Protein AF-A0A849G0Q9-F1 (afdb_monomer)

Radius of gyration: 23.19 Å; Cα contacts (8 Å, |Δi|>4): 77; chains: 1; bounding box: 58×31×58 Å

Secondary structure (DSSP, 8-state):
----------HHHHHHHHHHHHHHHTTHHHHHH---HHHHHHHHHHHHHHHHHHHTSS-HHHHHHHHHHHIIIIIHHHHHHTT----SHHHHTTTS-HHHHHHHHHHHHHHHHHHTTHHHHHHHHHHHHH-S-HHHH-

pLDDT: mean 87.65, std 10.5, range [41.47, 96.94]

Foldseek 3Di:
DDPPVPAPPDVVLVVVLVVLVVCLVVVVVCVVPVDANLVSLVVSLVVNLVSCVVVVRDPNVVSLVVSLVCCVPPNQVSCVVVVHPDDNCVSCCVCVPPVNVVVVVVVVVVVVCVVVCVVVVVLVVVDVVQDDDPVRND

Structure (mmCIF, N/CA/C/O backbone):
data_AF-A0A849G0Q9-F1
#
_entry.id   AF-A0A849G0Q9-F1
#
loop_
_atom_site.group_PDB
_atom_site.id
_atom_site.type_symbol
_atom_site.label_atom_id
_atom_site.label_alt_id
_atom_site.label_comp_id
_atom_site.label_asym_id
_atom_site.label_entity_id
_atom_site.label_seq_id
_atom_site.pdbx_PDB_ins_code
_atom_site.Cartn_x
_atom_site.Cartn_y
_atom_site.Cartn_z
_atom_site.occupancy
_atom_site.B_iso_or_equiv
_atom_site.auth_seq_id
_atom_site.auth_comp_id
_atom_site.auth_asym_id
_atom_site.auth_atom_id
_atom_site.pdbx_PDB_model_num
ATOM 1 N N . MET A 1 1 ? -20.969 -13.980 9.096 1.00 41.47 1 MET A N 1
ATOM 2 C CA . MET A 1 1 ? -20.509 -12.890 8.209 1.00 41.47 1 MET A CA 1
ATOM 3 C C . MET A 1 1 ? -20.072 -13.533 6.900 1.00 41.47 1 MET A C 1
ATOM 5 O O . MET A 1 1 ? -19.171 -14.358 6.914 1.00 41.47 1 MET A O 1
ATOM 9 N N . SER A 1 2 ? -20.832 -13.321 5.825 1.00 42.97 2 SER A N 1
ATOM 10 C CA . SER A 1 2 ? -20.736 -14.085 4.573 1.00 42.97 2 SER A CA 1
ATOM 11 C C . SER A 1 2 ? -19.476 -13.708 3.780 1.00 42.97 2 SER A C 1
ATOM 13 O O . SER A 1 2 ? -19.459 -12.694 3.091 1.00 42.97 2 SER A O 1
ATOM 15 N N . ILE A 1 3 ? -18.423 -14.529 3.864 1.00 59.06 3 ILE A N 1
ATOM 16 C CA . ILE A 1 3 ? -17.197 -14.442 3.043 1.00 59.06 3 ILE A CA 1
ATOM 17 C C . ILE A 1 3 ? -17.483 -15.044 1.651 1.00 59.06 3 ILE A C 1
ATOM 19 O O . ILE A 1 3 ? -16.865 -16.016 1.231 1.00 59.06 3 ILE A O 1
ATOM 23 N N . ARG A 1 4 ? -18.509 -14.548 0.949 1.00 52.75 4 ARG A N 1
ATOM 24 C CA . ARG A 1 4 ? -18.928 -15.071 -0.369 1.00 52.75 4 ARG A CA 1
ATOM 25 C C . ARG A 1 4 ? -19.152 -13.975 -1.413 1.00 52.75 4 ARG A C 1
ATOM 27 O O . ARG A 1 4 ? -20.124 -13.993 -2.156 1.00 52.75 4 ARG A O 1
ATOM 34 N N . LYS A 1 5 ? -18.198 -13.056 -1.519 1.00 57.16 5 LYS A N 1
ATOM 35 C CA . LYS A 1 5 ? -17.816 -12.484 -2.820 1.00 57.16 5 LYS A CA 1
ATOM 36 C C . LYS A 1 5 ? -16.352 -12.831 -3.077 1.00 57.16 5 LYS A C 1
ATOM 38 O O . LYS A 1 5 ? -15.492 -11.973 -3.203 1.00 57.16 5 LYS A O 1
ATOM 43 N N . VAL A 1 6 ? -16.062 -14.129 -3.020 1.00 57.88 6 VAL A N 1
ATOM 44 C CA . VAL A 1 6 ? -14.750 -14.671 -3.361 1.00 57.88 6 VAL A CA 1
ATOM 45 C C . VAL A 1 6 ? -14.693 -14.698 -4.878 1.00 57.88 6 VAL A C 1
ATOM 47 O O . VAL A 1 6 ? -15.376 -15.506 -5.495 1.00 57.88 6 VAL A O 1
ATOM 50 N N . PHE A 1 7 ? -13.909 -13.779 -5.439 1.00 56.97 7 PHE A N 1
ATOM 51 C CA . PHE A 1 7 ? -13.314 -13.914 -6.763 1.00 56.97 7 PHE A CA 1
ATOM 52 C C . PHE A 1 7 ? -14.346 -14.133 -7.883 1.00 56.97 7 PHE A C 1
ATOM 54 O O . PHE A 1 7 ? -14.519 -15.241 -8.381 1.00 56.97 7 PHE A O 1
ATOM 61 N N . SER A 1 8 ? -15.039 -13.077 -8.314 1.00 58.84 8 SER A N 1
ATOM 62 C CA . SER A 1 8 ? -15.616 -13.080 -9.662 1.00 58.84 8 SER A CA 1
ATOM 63 C C . SER A 1 8 ? -14.532 -12.560 -10.608 1.00 58.84 8 SER A C 1
ATOM 65 O O . SER A 1 8 ? -14.350 -11.341 -10.661 1.00 58.84 8 SER A O 1
ATOM 67 N N . PRO A 1 9 ? -13.765 -13.427 -11.300 1.00 61.28 9 PRO A N 1
ATOM 68 C CA . PRO A 1 9 ? -12.784 -12.978 -12.273 1.00 61.28 9 PRO A CA 1
ATOM 69 C C . PRO A 1 9 ? -13.525 -12.211 -13.362 1.00 61.28 9 PRO A C 1
ATOM 71 O O . PRO A 1 9 ? -14.189 -12.787 -14.221 1.00 61.28 9 PRO A O 1
ATOM 74 N N . ASN A 1 10 ? -13.471 -10.886 -13.275 1.00 79.62 10 ASN A N 1
ATOM 75 C CA . ASN A 1 10 ? -14.041 -10.036 -14.292 1.00 79.62 10 ASN A CA 1
ATOM 76 C C . ASN A 1 10 ? -13.144 -10.177 -15.521 1.00 79.62 10 ASN A C 1
ATOM 78 O O . ASN A 1 10 ? -11.973 -9.792 -15.484 1.00 79.62 10 ASN A O 1
ATOM 82 N N . TYR A 1 11 ? -13.685 -10.749 -16.596 1.00 81.94 11 TYR A N 1
ATOM 83 C CA . TYR A 1 11 ? -12.955 -10.949 -17.846 1.00 81.94 11 TYR A CA 1
ATOM 84 C C . TYR A 1 11 ? -12.332 -9.642 -18.360 1.00 81.94 11 TYR A C 1
ATOM 86 O O . TYR A 1 11 ? -11.261 -9.686 -18.955 1.00 81.94 11 TYR A O 1
ATOM 94 N N . GLY A 1 12 ? -12.931 -8.482 -18.052 1.00 86.06 12 GLY A N 1
ATOM 95 C CA . GLY A 1 12 ? -12.349 -7.171 -18.351 1.00 86.06 12 GLY A CA 1
ATOM 96 C C . GLY A 1 12 ? -11.057 -6.879 -17.581 1.00 86.06 12 GLY A C 1
ATOM 97 O O . GLY A 1 12 ? -10.095 -6.396 -18.166 1.00 86.06 12 GLY A O 1
ATOM 98 N N . VAL A 1 13 ? -10.988 -7.230 -16.294 1.00 87.44 13 VAL A N 1
ATOM 99 C CA . VAL A 1 13 ? -9.768 -7.056 -15.481 1.00 87.44 13 VAL A CA 1
ATOM 100 C C . VAL A 1 13 ? -8.661 -7.965 -15.992 1.00 87.44 13 VAL A C 1
ATOM 102 O O . VAL A 1 13 ? -7.533 -7.518 -16.170 1.00 87.44 13 VAL A O 1
ATOM 105 N N . ILE A 1 14 ? -8.990 -9.226 -16.285 1.00 88.25 14 ILE A N 1
ATOM 106 C CA . ILE A 1 14 ? -8.021 -10.176 -16.840 1.00 88.25 14 ILE A CA 1
ATOM 107 C C . ILE A 1 14 ? -7.518 -9.680 -18.196 1.00 88.25 14 ILE A C 1
ATOM 109 O O . ILE A 1 14 ? -6.312 -9.660 -18.412 1.00 88.25 14 ILE A O 1
ATOM 113 N N . ALA A 1 15 ? -8.408 -9.225 -19.081 1.00 90.06 15 ALA A N 1
ATOM 114 C CA . ALA A 1 15 ? -8.023 -8.686 -20.381 1.00 90.06 15 AL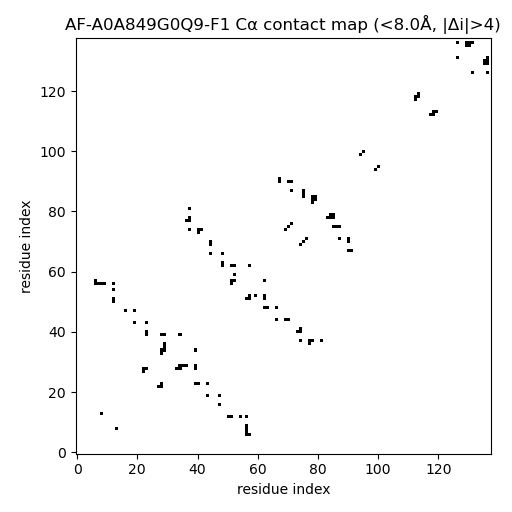A A CA 1
ATOM 115 C C . ALA A 1 15 ? -7.089 -7.471 -20.253 1.00 90.06 15 ALA A C 1
ATOM 117 O O . ALA A 1 15 ? -6.100 -7.398 -20.975 1.00 90.06 15 ALA A O 1
ATOM 118 N N . LEU A 1 16 ? -7.350 -6.557 -19.311 1.00 91.69 16 LEU A N 1
ATOM 119 C CA . LEU A 1 16 ? -6.486 -5.398 -19.063 1.00 91.69 16 LEU A CA 1
ATOM 120 C C . LEU A 1 16 ? -5.117 -5.795 -18.492 1.00 91.69 16 LEU A C 1
ATOM 122 O O . LEU A 1 16 ? -4.099 -5.272 -18.936 1.00 91.69 16 LEU A O 1
ATOM 126 N N . LEU A 1 17 ? -5.065 -6.739 -17.550 1.00 91.06 17 LEU A N 1
ATOM 127 C CA . LEU A 1 17 ? -3.794 -7.237 -17.009 1.00 91.06 17 LEU A CA 1
ATOM 128 C C . LEU A 1 17 ? -2.982 -7.993 -18.069 1.00 91.06 17 LEU A C 1
ATOM 130 O O . LEU A 1 17 ? -1.769 -7.819 -18.156 1.00 91.06 17 LEU A O 1
ATOM 134 N N . VAL A 1 18 ? -3.648 -8.791 -18.906 1.00 90.75 18 VAL A N 1
ATOM 135 C CA . VAL A 1 18 ? -3.021 -9.468 -20.048 1.00 90.75 18 VAL A CA 1
ATOM 136 C C . VAL A 1 18 ? -2.517 -8.444 -21.061 1.00 90.75 18 VAL A C 1
ATOM 138 O O . VAL A 1 18 ? -1.398 -8.581 -21.542 1.00 90.75 18 VAL A O 1
ATOM 141 N N . PHE A 1 19 ? -3.285 -7.391 -21.344 1.00 92.50 19 PHE A N 1
ATOM 142 C CA . PHE A 1 19 ? -2.846 -6.297 -22.207 1.00 92.50 19 PHE A CA 1
ATOM 143 C C . PHE A 1 19 ? -1.586 -5.611 -21.663 1.00 92.50 19 PHE A C 1
ATOM 145 O O . PHE A 1 19 ? -0.647 -5.397 -22.423 1.00 92.50 19 PHE A O 1
ATO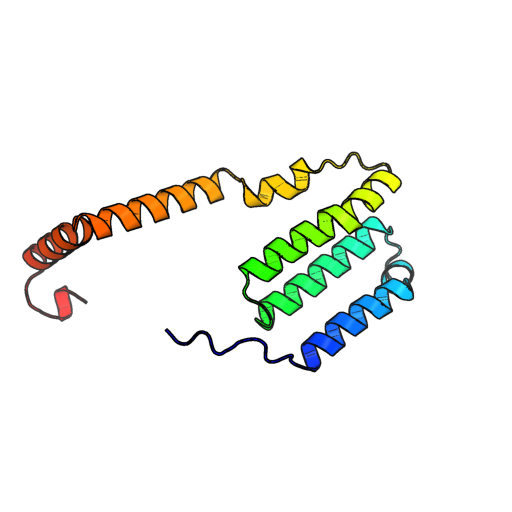M 152 N N . LEU A 1 20 ? -1.511 -5.338 -20.355 1.00 92.00 20 LEU A N 1
ATOM 153 C CA . LEU A 1 20 ? -0.298 -4.796 -19.729 1.00 92.00 20 LEU A CA 1
ATOM 154 C C . LEU A 1 20 ? 0.896 -5.757 -19.841 1.00 92.00 20 LEU A C 1
ATOM 156 O O . LEU A 1 20 ? 2.004 -5.322 -20.146 1.00 92.00 20 LEU A O 1
ATOM 160 N N . ALA A 1 21 ? 0.681 -7.062 -19.652 1.00 90.50 21 ALA A N 1
ATOM 161 C CA . ALA A 1 21 ? 1.735 -8.067 -19.801 1.00 90.50 21 ALA A CA 1
ATOM 162 C C . ALA A 1 21 ? 2.239 -8.179 -21.252 1.00 90.50 21 ALA A C 1
ATOM 164 O O . ALA A 1 21 ? 3.441 -8.273 -21.489 1.00 90.50 21 ALA A O 1
ATOM 165 N N . ILE A 1 22 ? 1.329 -8.118 -22.228 1.00 91.75 22 ILE A N 1
ATOM 166 C CA . ILE A 1 22 ? 1.666 -8.065 -23.656 1.00 91.75 22 ILE A CA 1
ATOM 167 C C . ILE A 1 22 ? 2.444 -6.781 -23.953 1.00 91.75 22 ILE A C 1
ATOM 169 O O . ILE A 1 22 ? 3.504 -6.840 -24.567 1.00 91.75 22 ILE A O 1
ATOM 173 N N . SER A 1 23 ? 1.967 -5.632 -23.473 1.00 89.75 23 SER A N 1
ATOM 174 C CA . SER A 1 23 ? 2.635 -4.342 -23.659 1.00 89.75 23 SER A CA 1
ATOM 175 C C . SER A 1 23 ? 4.087 -4.365 -23.178 1.00 89.75 23 SER A C 1
ATOM 177 O O . SER A 1 23 ? 4.950 -3.829 -23.867 1.00 89.75 23 SER A O 1
ATOM 179 N N . TYR A 1 24 ? 4.354 -5.007 -22.035 1.00 89.38 24 TYR A N 1
ATOM 180 C CA . TYR A 1 24 ? 5.712 -5.208 -21.528 1.00 89.38 24 TYR A CA 1
ATOM 181 C C . TYR A 1 24 ? 6.558 -6.090 -22.453 1.00 89.38 24 TYR A C 1
ATOM 183 O O . TYR A 1 24 ? 7.683 -5.742 -22.792 1.00 89.38 24 TYR A O 1
ATOM 191 N N . GLN A 1 25 ? 6.010 -7.227 -22.898 1.00 89.69 25 GLN A N 1
ATOM 192 C CA . GLN A 1 25 ? 6.727 -8.188 -23.743 1.00 89.69 25 GLN A CA 1
ATOM 193 C C . GLN A 1 25 ? 7.147 -7.599 -25.098 1.00 89.69 25 GLN A C 1
ATOM 195 O O . GLN A 1 25 ? 8.175 -7.991 -25.650 1.00 89.69 25 GLN A O 1
ATOM 200 N N . PHE A 1 26 ? 6.339 -6.687 -25.638 1.00 89.50 26 PHE A N 1
ATOM 201 C CA . PHE A 1 26 ? 6.613 -5.989 -26.892 1.00 89.50 26 PHE A CA 1
ATOM 202 C C . PHE A 1 26 ? 7.382 -4.671 -26.699 1.00 89.50 26 PHE A C 1
ATOM 204 O O . PHE A 1 26 ? 7.608 -3.982 -27.688 1.00 89.50 26 PHE A O 1
ATOM 211 N N . HIS A 1 27 ? 7.782 -4.315 -25.469 1.00 86.75 27 HIS A N 1
ATOM 212 C CA . HIS A 1 27 ? 8.469 -3.054 -25.142 1.00 86.75 27 HIS A CA 1
ATOM 213 C C . HIS A 1 27 ? 7.764 -1.811 -25.699 1.00 86.75 27 HIS A C 1
ATOM 215 O O . HIS A 1 27 ? 8.384 -0.814 -26.072 1.00 86.75 27 HIS A O 1
ATOM 221 N N . TRP A 1 28 ? 6.434 -1.869 -25.772 1.00 84.56 28 TRP A N 1
ATOM 222 C CA . TRP A 1 28 ? 5.657 -0.869 -26.495 1.00 84.56 28 TRP A CA 1
ATOM 223 C C . TRP A 1 28 ? 5.688 0.485 -25.777 1.00 84.56 28 TRP A C 1
ATOM 225 O O . TRP A 1 28 ? 5.754 1.537 -26.409 1.00 84.56 28 TRP A O 1
ATOM 235 N N . ILE A 1 29 ? 5.714 0.454 -24.440 1.00 83.62 29 ILE A N 1
ATOM 236 C CA . ILE A 1 2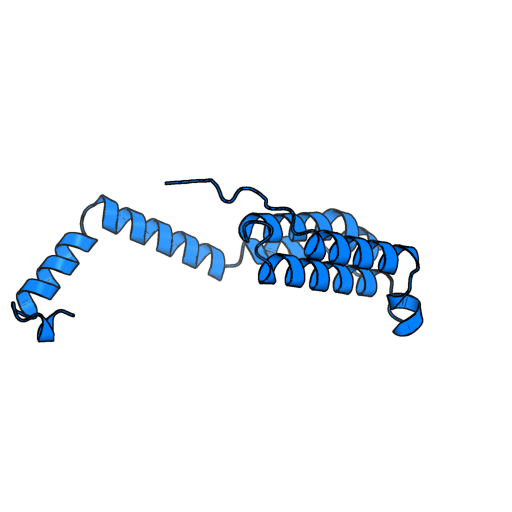9 ? 5.849 1.642 -23.587 1.00 83.62 29 ILE A CA 1
ATOM 237 C C . ILE A 1 29 ? 7.253 2.231 -23.741 1.00 83.62 29 ILE A C 1
ATOM 239 O O . ILE A 1 29 ? 7.391 3.447 -23.878 1.00 83.62 29 ILE A O 1
ATOM 243 N N . GLN A 1 30 ? 8.281 1.379 -23.766 1.00 83.38 30 GLN A N 1
ATOM 244 C CA . GLN A 1 30 ? 9.662 1.802 -23.970 1.00 83.38 30 GLN A CA 1
ATOM 245 C C . GLN A 1 30 ? 9.846 2.533 -25.309 1.00 83.38 30 GLN A C 1
ATOM 247 O O . GLN A 1 30 ? 10.461 3.596 -25.349 1.00 83.38 30 GLN A O 1
ATOM 252 N N . GLU A 1 31 ? 9.287 1.994 -26.391 1.00 83.88 31 GLU A N 1
ATOM 253 C CA . GLU A 1 31 ? 9.418 2.560 -27.737 1.00 83.88 31 GLU A CA 1
ATOM 254 C C . GLU A 1 31 ? 8.607 3.853 -27.918 1.00 83.88 31 GLU A C 1
ATOM 256 O O . GLU A 1 31 ? 9.091 4.808 -28.522 1.00 83.88 31 GLU A O 1
ATOM 261 N N . MET A 1 32 ? 7.395 3.920 -27.355 1.00 85.31 32 MET A N 1
ATOM 262 C CA . MET A 1 32 ? 6.531 5.102 -27.461 1.00 85.31 32 MET A CA 1
ATOM 263 C C . MET A 1 32 ? 7.013 6.285 -26.611 1.00 85.31 32 MET A C 1
ATOM 265 O O . MET A 1 32 ? 6.858 7.433 -27.024 1.00 85.31 32 MET A O 1
ATOM 269 N N . LEU A 1 33 ? 7.552 6.026 -25.414 1.00 84.94 33 LEU A N 1
ATOM 270 C CA . LEU A 1 33 ? 7.890 7.070 -24.435 1.00 84.94 33 LEU A CA 1
ATOM 271 C C . LEU A 1 33 ? 9.399 7.281 -24.247 1.00 84.94 33 LEU A C 1
ATOM 273 O O . LEU A 1 33 ? 9.786 8.231 -23.572 1.00 84.94 33 LEU A O 1
ATOM 277 N N . GLY A 1 34 ? 10.252 6.429 -24.824 1.00 85.81 34 GLY A N 1
ATOM 278 C CA . GLY A 1 34 ? 11.709 6.532 -24.685 1.00 85.81 34 GLY A CA 1
ATOM 279 C C . GLY A 1 34 ? 12.212 6.322 -23.252 1.00 85.81 34 GLY A C 1
ATOM 280 O O . GLY A 1 34 ? 13.255 6.858 -22.887 1.00 85.81 34 GLY A O 1
ATOM 281 N N . VAL A 1 35 ? 11.459 5.584 -22.432 1.00 88.19 35 VAL A N 1
ATOM 282 C CA . VAL A 1 35 ? 11.757 5.350 -21.009 1.00 88.19 35 VAL A CA 1
ATOM 283 C C . VAL A 1 35 ? 12.774 4.226 -20.802 1.00 88.19 35 VAL A C 1
ATOM 285 O O . VAL A 1 35 ? 13.030 3.406 -21.681 1.00 88.19 35 VAL A O 1
ATOM 288 N N . THR A 1 36 ? 13.373 4.165 -19.619 1.00 89.31 36 THR A N 1
ATOM 289 C CA . THR A 1 36 ? 14.219 3.041 -19.197 1.00 89.31 36 THR A CA 1
ATOM 290 C C . THR A 1 36 ? 13.375 1.823 -18.796 1.00 89.31 36 THR A C 1
ATOM 292 O O . THR A 1 36 ? 12.182 1.930 -18.506 1.00 89.31 36 THR A O 1
ATOM 295 N N . ARG A 1 37 ? 13.997 0.639 -18.718 1.00 87.38 37 ARG A N 1
ATOM 296 C CA . ARG A 1 37 ? 13.313 -0.600 -18.295 1.00 87.38 37 ARG A CA 1
ATOM 297 C C . ARG A 1 37 ? 12.730 -0.507 -16.882 1.00 87.38 37 ARG A C 1
ATOM 299 O O . ARG A 1 37 ? 11.608 -0.947 -16.649 1.00 87.38 37 ARG A O 1
ATOM 306 N N . SER A 1 38 ? 13.464 0.108 -15.954 1.00 90.38 38 SER A N 1
ATOM 307 C CA . SER A 1 38 ? 13.004 0.330 -14.575 1.00 90.38 38 SER A CA 1
ATOM 308 C C . SER A 1 38 ? 11.748 1.213 -14.519 1.00 90.38 38 SER A C 1
ATOM 310 O O . SER A 1 38 ? 10.829 0.961 -13.733 1.00 90.38 38 SER A O 1
ATOM 312 N N . GLU A 1 39 ? 11.684 2.236 -15.371 1.00 90.50 39 GLU A N 1
ATOM 313 C CA . GLU A 1 39 ? 10.534 3.139 -15.475 1.00 90.50 39 GLU A CA 1
ATOM 314 C C . GLU A 1 39 ? 9.325 2.443 -16.111 1.00 90.50 39 GLU A C 1
ATOM 316 O O . GLU A 1 39 ? 8.215 2.566 -15.594 1.00 90.50 39 GLU A O 1
ATOM 321 N N . GLU A 1 40 ? 9.532 1.646 -17.164 1.00 91.88 40 GLU A N 1
ATOM 322 C CA . GLU A 1 40 ? 8.476 0.834 -17.784 1.00 91.88 40 GLU A CA 1
ATOM 323 C C . GLU A 1 40 ? 7.831 -0.119 -16.761 1.00 91.88 40 GLU A C 1
ATOM 325 O O . GLU A 1 40 ? 6.606 -0.127 -16.611 1.00 91.88 40 GLU A O 1
ATOM 330 N N . ILE A 1 41 ? 8.639 -0.859 -15.990 1.00 92.44 41 ILE A N 1
ATOM 331 C CA . ILE A 1 41 ? 8.143 -1.763 -14.936 1.00 92.44 41 ILE A CA 1
ATOM 332 C C . ILE A 1 41 ? 7.347 -0.984 -13.879 1.00 92.44 41 ILE A C 1
ATOM 334 O O . ILE A 1 41 ? 6.271 -1.421 -13.467 1.00 92.44 41 ILE A O 1
ATOM 338 N N . SER A 1 42 ? 7.834 0.185 -13.458 1.00 92.94 42 SER A N 1
ATOM 339 C CA . SER A 1 42 ? 7.147 1.024 -12.466 1.00 92.94 42 SER A CA 1
ATOM 340 C C . SER A 1 42 ? 5.773 1.492 -12.958 1.00 92.94 42 SER A C 1
ATOM 342 O O . SER A 1 42 ? 4.796 1.429 -12.209 1.00 92.94 42 SER A O 1
ATOM 344 N N . ILE A 1 43 ? 5.673 1.900 -14.227 1.00 93.88 43 ILE A N 1
ATOM 345 C CA . ILE A 1 43 ? 4.407 2.297 -14.861 1.00 93.88 43 ILE A CA 1
ATOM 346 C C . ILE A 1 43 ? 3.441 1.111 -14.924 1.00 93.88 43 ILE A C 1
ATOM 348 O O . ILE A 1 43 ? 2.266 1.257 -14.586 1.00 93.88 43 ILE A O 1
ATOM 352 N N . ILE A 1 44 ? 3.921 -0.074 -15.306 1.00 94.38 44 ILE A N 1
ATOM 353 C CA . ILE A 1 44 ? 3.090 -1.283 -15.372 1.00 94.38 44 ILE A CA 1
ATOM 354 C C . ILE A 1 44 ? 2.542 -1.644 -13.993 1.00 94.38 44 ILE A C 1
ATOM 356 O O . ILE A 1 44 ? 1.343 -1.890 -13.861 1.00 94.38 44 ILE A O 1
ATOM 360 N N . ILE A 1 45 ? 3.392 -1.644 -12.961 1.00 94.56 45 ILE A N 1
ATOM 361 C CA . ILE A 1 45 ? 2.971 -1.912 -11.581 1.00 94.56 45 ILE A CA 1
ATOM 362 C C . ILE A 1 45 ? 1.916 -0.889 -11.150 1.00 94.56 45 ILE A C 1
ATOM 364 O O . ILE A 1 45 ? 0.893 -1.272 -10.581 1.00 94.56 45 ILE A O 1
ATOM 368 N N . LEU A 1 46 ? 2.122 0.395 -11.451 1.00 94.88 46 LEU A N 1
ATOM 369 C CA . LEU A 1 46 ? 1.187 1.467 -11.113 1.00 94.88 46 LEU A CA 1
ATOM 370 C C . LEU A 1 46 ? -0.178 1.273 -11.789 1.00 94.88 46 LEU A C 1
ATOM 372 O O . LEU A 1 46 ? -1.206 1.301 -11.109 1.00 94.88 46 LEU A O 1
ATOM 376 N N . LEU A 1 47 ? -0.203 1.013 -13.099 1.00 94.88 47 LEU A N 1
ATOM 377 C CA . LEU A 1 47 ? -1.442 0.787 -13.847 1.00 94.88 47 LEU A CA 1
ATOM 378 C C . LEU A 1 47 ? -2.163 -0.483 -13.383 1.00 94.88 47 LEU A C 1
ATOM 380 O O . LEU A 1 47 ? -3.372 -0.451 -13.148 1.00 94.88 47 LEU A O 1
ATOM 384 N N . ALA A 1 48 ? -1.432 -1.583 -13.188 1.00 93.56 48 ALA A N 1
ATOM 385 C CA . ALA A 1 48 ? -1.998 -2.832 -12.686 1.00 93.56 48 ALA A CA 1
ATOM 386 C C . ALA A 1 48 ? -2.616 -2.648 -11.290 1.00 93.56 48 ALA A C 1
ATOM 388 O O . ALA A 1 48 ? -3.727 -3.117 -11.038 1.00 93.56 48 ALA A O 1
ATOM 389 N N . THR A 1 49 ? -1.938 -1.912 -10.404 1.00 94.31 49 THR A N 1
ATOM 390 C CA . THR A 1 49 ? -2.437 -1.596 -9.056 1.00 94.31 49 THR A CA 1
ATOM 391 C C . THR A 1 49 ? -3.709 -0.759 -9.118 1.00 94.31 49 THR A C 1
ATOM 393 O O . THR A 1 49 ? -4.697 -1.102 -8.470 1.00 94.31 49 THR A O 1
ATOM 396 N N . ALA A 1 50 ? -3.725 0.299 -9.935 1.00 94.06 50 ALA A N 1
ATOM 397 C CA . ALA A 1 50 ? -4.893 1.160 -10.097 1.00 94.06 50 ALA A CA 1
ATOM 398 C C . ALA A 1 50 ? -6.114 0.382 -10.615 1.00 94.06 50 ALA A C 1
ATOM 400 O O . ALA A 1 50 ? -7.213 0.527 -10.079 1.00 94.06 50 ALA A O 1
ATOM 401 N N . ILE A 1 51 ? -5.919 -0.496 -11.606 1.00 91.69 51 ILE A N 1
ATOM 402 C CA . ILE A 1 51 ? -6.985 -1.357 -12.135 1.00 91.69 51 ILE A CA 1
ATOM 403 C C . ILE A 1 51 ? -7.520 -2.282 -11.037 1.00 91.69 51 ILE A C 1
ATOM 405 O O . ILE A 1 51 ? -8.736 -2.382 -10.861 1.00 91.69 51 ILE A O 1
ATOM 409 N N . LEU A 1 52 ? -6.641 -2.941 -10.277 1.00 91.00 52 LEU A N 1
ATOM 410 C CA . LEU A 1 52 ? -7.045 -3.856 -9.205 1.00 91.00 52 LEU A CA 1
ATOM 411 C C . LEU A 1 52 ? -7.788 -3.146 -8.064 1.00 91.00 52 LEU A C 1
ATOM 413 O O . LEU A 1 52 ? -8.730 -3.720 -7.520 1.00 91.00 52 LEU A O 1
ATOM 417 N N . TRP A 1 53 ? -7.407 -1.910 -7.730 1.00 91.00 53 TRP A N 1
ATOM 418 C CA . TRP A 1 53 ? -8.093 -1.100 -6.719 1.00 91.00 53 TRP A CA 1
ATOM 419 C C . TRP A 1 53 ? -9.470 -0.630 -7.174 1.00 91.00 53 TRP A C 1
ATOM 421 O O . TRP A 1 53 ? -10.439 -0.838 -6.454 1.00 91.00 53 TRP A O 1
ATOM 431 N N . ILE A 1 54 ? -9.581 -0.042 -8.370 1.00 90.69 54 ILE A N 1
ATOM 432 C CA . ILE A 1 54 ? -10.856 0.493 -8.883 1.00 90.69 54 ILE A CA 1
ATOM 433 C C . ILE A 1 54 ? -11.883 -0.624 -9.077 1.00 90.69 54 ILE A C 1
ATOM 435 O O . ILE A 1 54 ? -13.076 -0.429 -8.857 1.00 90.69 54 ILE A O 1
ATOM 439 N N . THR A 1 55 ? -11.427 -1.797 -9.517 1.00 89.25 55 THR A N 1
ATOM 440 C CA . THR A 1 55 ? -12.320 -2.922 -9.816 1.00 89.25 55 THR A CA 1
ATOM 441 C C . THR A 1 55 ? -12.615 -3.808 -8.612 1.00 89.25 55 THR A C 1
ATOM 443 O O . THR A 1 55 ? -13.454 -4.699 -8.729 1.00 89.25 55 THR A O 1
ATOM 446 N N . GLU A 1 56 ? -11.933 -3.587 -7.481 1.00 88.50 56 GLU A N 1
ATOM 447 C CA . GLU A 1 56 ? -12.019 -4.399 -6.259 1.00 88.50 56 GLU A CA 1
ATOM 448 C C . GLU A 1 56 ? -11.969 -5.917 -6.534 1.00 88.50 56 GLU A C 1
ATOM 450 O O . GLU A 1 56 ? -12.587 -6.726 -5.839 1.00 88.50 56 GLU A O 1
ATOM 455 N N . ALA A 1 57 ? -11.227 -6.328 -7.571 1.00 85.50 57 ALA A N 1
ATOM 456 C CA . ALA A 1 57 ? -11.146 -7.731 -7.984 1.00 85.50 57 ALA A CA 1
ATOM 457 C C . ALA A 1 57 ? -10.506 -8.614 -6.898 1.00 85.50 57 ALA A C 1
ATOM 459 O O . ALA A 1 57 ? -10.812 -9.802 -6.773 1.00 85.50 57 ALA A O 1
ATOM 460 N N . LEU A 1 58 ? -9.622 -8.008 -6.105 1.00 86.06 58 LEU A N 1
ATOM 461 C CA . LEU A 1 58 ? -8.971 -8.574 -4.934 1.00 86.06 58 LEU A CA 1
ATOM 462 C C . LEU A 1 58 ? -9.180 -7.636 -3.739 1.00 86.06 58 LEU A C 1
ATOM 464 O O . LEU A 1 58 ? -9.246 -6.420 -3.927 1.00 86.06 58 LEU A O 1
ATOM 468 N N . PRO A 1 59 ? -9.207 -8.157 -2.499 1.00 88.81 59 PRO A N 1
ATOM 469 C CA . PRO A 1 59 ? -9.182 -7.302 -1.322 1.00 88.81 59 PRO A CA 1
ATOM 470 C C . PRO A 1 59 ? -7.958 -6.379 -1.338 1.00 88.81 59 PRO A C 1
ATOM 472 O O . PRO A 1 59 ? -6.849 -6.827 -1.644 1.00 88.81 59 PRO A O 1
ATOM 475 N N . LEU A 1 60 ? -8.138 -5.113 -0.949 1.00 89.56 60 LEU A N 1
ATOM 476 C CA . LEU A 1 60 ? -7.085 -4.090 -1.029 1.00 89.56 60 LEU A CA 1
ATOM 477 C C . LEU A 1 60 ? -5.784 -4.525 -0.340 1.00 89.56 60 LEU A C 1
ATOM 479 O O . LEU A 1 60 ? -4.706 -4.385 -0.910 1.00 89.56 60 LEU A O 1
ATOM 483 N N . TYR A 1 61 ? -5.870 -5.161 0.830 1.00 90.06 61 TYR A N 1
ATOM 484 C CA . TYR A 1 61 ? -4.683 -5.649 1.539 1.00 90.06 61 TYR A CA 1
ATOM 485 C C . TYR A 1 61 ? -3.901 -6.718 0.750 1.00 90.06 61 TYR A C 1
ATOM 487 O O . TYR A 1 61 ? -2.675 -6.756 0.828 1.00 90.06 61 TYR A O 1
ATOM 495 N N . VAL A 1 62 ? -4.586 -7.561 -0.037 1.00 92.06 62 VAL A N 1
ATOM 496 C CA . VAL A 1 62 ? -3.945 -8.570 -0.899 1.00 92.06 62 VAL A CA 1
ATOM 497 C C . VAL A 1 62 ? -3.225 -7.880 -2.049 1.00 92.06 62 VAL A C 1
ATOM 499 O O . VAL A 1 62 ? -2.081 -8.219 -2.338 1.00 92.06 62 VAL A O 1
ATOM 502 N N . THR A 1 63 ? -3.867 -6.887 -2.673 1.00 92.75 63 THR A N 1
ATOM 503 C CA . THR A 1 63 ? -3.249 -6.121 -3.763 1.00 92.75 63 THR A CA 1
ATOM 504 C C . THR A 1 63 ? -1.993 -5.396 -3.291 1.00 92.75 63 THR A C 1
ATOM 506 O O . THR A 1 63 ? -0.954 -5.543 -3.922 1.00 92.75 63 THR A O 1
ATOM 509 N N . SER A 1 64 ? -2.034 -4.714 -2.141 1.00 92.44 64 SER A N 1
ATOM 510 C CA . SER A 1 64 ? -0.882 -3.976 -1.612 1.00 92.44 64 SER A CA 1
ATOM 511 C C . SER A 1 64 ? 0.302 -4.894 -1.296 1.00 92.44 64 SER A C 1
ATOM 513 O O . SER A 1 64 ? 1.431 -4.585 -1.668 1.00 92.44 64 SER A O 1
ATOM 515 N N . LEU A 1 65 ? 0.063 -6.052 -0.665 1.00 93.69 65 LEU A N 1
ATOM 516 C CA . LEU A 1 65 ? 1.125 -7.036 -0.411 1.00 93.69 65 LEU A CA 1
ATOM 517 C C . LEU A 1 65 ? 1.675 -7.644 -1.709 1.00 93.69 65 LEU A C 1
ATOM 519 O O . LEU A 1 65 ? 2.880 -7.863 -1.822 1.00 93.69 65 LEU A O 1
ATOM 523 N N . GLY A 1 66 ? 0.812 -7.889 -2.699 1.00 93.75 66 GLY A N 1
ATOM 524 C CA . GLY A 1 66 ? 1.223 -8.355 -4.022 1.00 93.75 66 GLY A CA 1
ATOM 525 C C . GLY A 1 66 ? 2.109 -7.342 -4.747 1.00 93.75 66 GLY A C 1
ATOM 526 O O . GLY A 1 66 ? 3.127 -7.719 -5.318 1.00 93.75 66 GLY A O 1
ATOM 527 N N . VAL A 1 67 ? 1.778 -6.053 -4.667 1.00 94.44 67 VAL A N 1
ATOM 528 C CA . VAL A 1 67 ? 2.591 -4.968 -5.235 1.00 94.44 67 VAL A CA 1
ATOM 529 C C . VAL A 1 67 ? 3.969 -4.916 -4.587 1.00 94.44 67 VAL A C 1
ATOM 531 O O . VAL A 1 67 ? 4.963 -4.885 -5.307 1.00 94.44 67 VAL A O 1
ATOM 534 N N . LEU A 1 68 ? 4.049 -4.994 -3.255 1.00 94.94 68 LEU A N 1
ATOM 535 C CA . LEU A 1 68 ? 5.328 -5.054 -2.539 1.00 94.94 68 LEU A CA 1
ATOM 536 C C . LEU A 1 68 ? 6.176 -6.250 -2.993 1.00 94.94 68 LEU A C 1
ATOM 538 O O . LE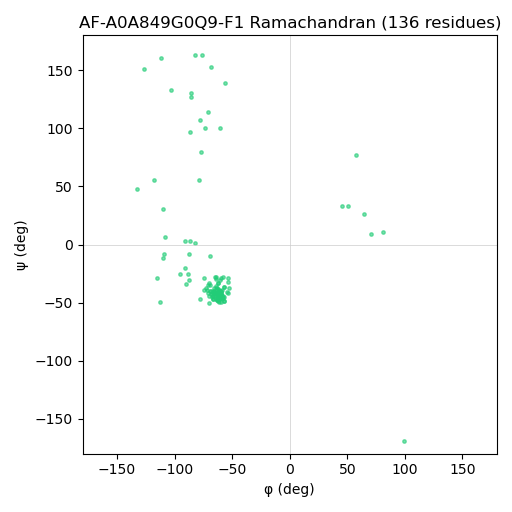U A 1 68 ? 7.373 -6.116 -3.240 1.00 94.94 68 LEU A O 1
ATOM 542 N N . PHE A 1 69 ? 5.550 -7.420 -3.138 1.00 94.81 69 PHE A N 1
ATOM 543 C CA . PHE A 1 69 ? 6.221 -8.614 -3.643 1.00 94.81 69 PHE A CA 1
ATOM 544 C C . PHE A 1 69 ? 6.774 -8.386 -5.058 1.00 94.81 69 PHE A C 1
ATOM 546 O O . PHE A 1 69 ? 7.953 -8.623 -5.308 1.00 94.81 69 PHE A O 1
ATOM 553 N N . ILE A 1 70 ? 5.956 -7.865 -5.973 1.00 94.44 70 ILE A N 1
ATOM 554 C CA . ILE A 1 70 ? 6.376 -7.585 -7.350 1.00 94.44 70 ILE A CA 1
ATOM 555 C C . ILE A 1 70 ? 7.519 -6.558 -7.377 1.00 94.44 70 ILE A C 1
ATOM 557 O O . ILE A 1 70 ? 8.494 -6.746 -8.101 1.00 94.44 70 ILE A O 1
ATOM 561 N N . GLN A 1 71 ? 7.459 -5.510 -6.555 1.00 94.38 71 GLN A N 1
ATOM 562 C CA . GLN A 1 71 ? 8.522 -4.509 -6.468 1.00 94.38 71 GLN A CA 1
ATOM 563 C C . GLN A 1 71 ? 9.852 -5.116 -5.995 1.00 94.38 71 GLN A C 1
ATOM 565 O O . GLN A 1 71 ? 10.896 -4.840 -6.578 1.00 94.38 71 GLN A O 1
ATOM 570 N N . LEU A 1 72 ? 9.830 -5.997 -4.993 1.00 93.88 72 LEU A N 1
ATOM 571 C CA . LEU A 1 72 ? 11.048 -6.625 -4.470 1.00 93.88 72 LEU A CA 1
ATOM 572 C C . LEU A 1 72 ? 11.675 -7.645 -5.430 1.00 93.88 72 LEU A C 1
ATOM 574 O O . LEU A 1 72 ? 12.899 -7.775 -5.456 1.00 93.88 72 LEU A O 1
ATOM 578 N N . PHE A 1 73 ? 10.863 -8.385 -6.188 1.00 93.25 73 PHE A N 1
ATOM 579 C CA . PHE A 1 73 ? 11.351 -9.463 -7.058 1.00 93.25 73 PHE A CA 1
ATOM 580 C C . PHE A 1 73 ? 11.576 -9.045 -8.510 1.00 93.25 73 PHE A C 1
ATOM 582 O O . PHE A 1 73 ? 12.394 -9.666 -9.184 1.00 93.25 73 PHE A O 1
ATOM 589 N N . TRP A 1 74 ? 10.877 -8.019 -8.994 1.00 93.00 74 TRP A N 1
ATOM 590 C CA . TRP A 1 74 ? 10.955 -7.590 -10.390 1.00 93.00 74 TRP A CA 1
ATOM 591 C C . TRP A 1 74 ? 11.600 -6.214 -10.542 1.00 93.00 74 TRP A C 1
ATOM 593 O O . TRP A 1 74 ? 12.538 -6.065 -11.318 1.00 93.00 74 TRP A O 1
ATOM 603 N N . LEU A 1 75 ? 11.151 -5.226 -9.763 1.00 93.12 75 LEU A N 1
ATOM 604 C CA . LEU A 1 75 ? 11.612 -3.844 -9.900 1.00 93.12 75 LEU A CA 1
ATOM 605 C C . LEU A 1 75 ? 13.001 -3.630 -9.268 1.00 93.12 75 LEU A C 1
ATOM 607 O O . LEU A 1 75 ? 13.891 -3.079 -9.906 1.00 93.12 75 LEU A O 1
ATOM 611 N N . LEU A 1 76 ? 13.227 -4.115 -8.044 1.00 92.88 76 LEU A N 1
ATOM 612 C CA . LEU A 1 76 ? 14.488 -3.938 -7.313 1.00 92.88 76 LEU A CA 1
ATOM 613 C C . LEU A 1 76 ? 15.729 -4.474 -8.069 1.00 92.88 76 LEU A C 1
ATOM 615 O O . LEU A 1 76 ? 16.735 -3.761 -8.109 1.00 92.88 76 LEU A O 1
ATOM 619 N N . PRO A 1 77 ? 15.717 -5.681 -8.677 1.00 92.00 77 PRO A N 1
ATOM 620 C CA . PRO A 1 77 ? 16.844 -6.143 -9.489 1.00 92.00 77 PRO A CA 1
ATOM 621 C C . PRO A 1 77 ? 17.109 -5.256 -10.711 1.00 92.00 77 PRO A C 1
ATOM 623 O O . PRO A 1 77 ? 18.271 -5.003 -11.029 1.00 92.00 77 PRO A O 1
ATOM 626 N N . GLU A 1 78 ? 16.057 -4.750 -11.361 1.00 91.25 78 GLU A N 1
ATOM 627 C CA . GLU A 1 78 ? 16.190 -3.890 -12.541 1.00 91.25 78 GLU A CA 1
ATOM 628 C C . GLU A 1 78 ? 16.766 -2.512 -12.176 1.00 91.25 78 GLU A C 1
ATOM 630 O O . GLU A 1 78 ? 17.661 -2.021 -12.870 1.00 91.25 78 GLU A O 1
ATOM 635 N N . LEU A 1 79 ? 16.351 -1.923 -11.043 1.00 91.56 79 LEU A N 1
ATOM 636 C CA . LEU A 1 79 ? 16.943 -0.672 -10.544 1.00 91.56 79 LEU A CA 1
ATOM 637 C C . LEU A 1 79 ? 18.443 -0.827 -10.294 1.00 91.56 79 LEU A C 1
ATOM 639 O O . LEU A 1 79 ? 19.234 0.010 -10.729 1.00 91.56 79 LEU A O 1
ATOM 643 N N . ARG A 1 80 ? 18.839 -1.926 -9.644 1.00 90.75 80 ARG A N 1
ATOM 644 C CA . ARG A 1 80 ? 20.251 -2.230 -9.377 1.00 90.75 80 ARG A CA 1
ATOM 645 C C . ARG A 1 80 ? 21.040 -2.428 -10.664 1.00 90.75 80 ARG A C 1
ATOM 647 O O . ARG A 1 80 ? 22.149 -1.916 -10.781 1.00 90.75 80 ARG A O 1
ATOM 654 N N . SER A 1 81 ? 20.460 -3.120 -11.646 1.00 88.25 81 SER A N 1
ATOM 655 C CA . SER A 1 81 ? 21.068 -3.273 -12.973 1.00 88.25 81 SER A CA 1
ATOM 656 C C . SER A 1 81 ? 21.191 -1.943 -13.723 1.00 88.25 81 SER A C 1
ATOM 658 O O . SER A 1 81 ? 22.088 -1.790 -14.548 1.00 88.25 81 SER A O 1
ATOM 660 N N . SER A 1 82 ? 20.313 -0.982 -13.437 1.00 86.62 82 SER A N 1
ATOM 661 C CA . SER A 1 82 ? 20.331 0.368 -14.014 1.00 86.62 82 SER A CA 1
ATOM 662 C C . SER A 1 82 ? 21.314 1.312 -13.300 1.00 86.62 82 SER A C 1
ATOM 664 O O . SER A 1 82 ? 21.411 2.480 -13.665 1.00 86.62 82 SER A O 1
ATOM 666 N N . GLY A 1 83 ? 22.044 0.827 -12.287 1.00 86.25 83 GLY A N 1
ATOM 667 C CA . GLY A 1 83 ? 23.000 1.616 -11.505 1.00 86.25 83 GLY A CA 1
ATOM 668 C C . GLY A 1 83 ? 22.367 2.472 -10.404 1.00 86.25 83 GLY A C 1
ATOM 669 O O . GLY A 1 83 ? 23.053 3.317 -9.832 1.00 86.25 83 GLY A O 1
ATOM 670 N N . ILE A 1 84 ? 21.080 2.272 -10.100 1.00 88.88 84 ILE A N 1
ATOM 671 C CA . ILE A 1 84 ? 20.391 2.963 -9.006 1.00 88.88 84 ILE A CA 1
ATOM 672 C C . ILE A 1 84 ? 20.622 2.181 -7.713 1.00 88.88 84 ILE A C 1
ATOM 674 O O . ILE A 1 84 ? 20.344 0.980 -7.640 1.00 88.88 84 ILE A O 1
ATOM 678 N N . ASP A 1 85 ? 21.108 2.873 -6.685 1.00 88.56 85 ASP A N 1
ATOM 679 C CA . ASP A 1 85 ? 21.361 2.285 -5.371 1.00 88.56 85 ASP A CA 1
ATOM 680 C C . ASP A 1 85 ? 20.051 2.115 -4.586 1.00 88.56 85 ASP A C 1
ATOM 682 O O . ASP A 1 85 ? 19.672 2.946 -3.764 1.00 88.56 85 ASP A O 1
ATOM 686 N N . ALA A 1 86 ? 19.314 1.055 -4.920 1.00 89.12 86 ALA A N 1
ATOM 687 C CA . ALA A 1 86 ? 18.035 0.716 -4.310 1.00 89.12 86 ALA A CA 1
ATOM 688 C C . ALA A 1 86 ? 18.171 -0.442 -3.309 1.00 89.12 86 ALA A C 1
ATOM 690 O O . ALA A 1 86 ? 18.743 -1.514 -3.587 1.00 89.12 86 ALA A O 1
ATOM 691 N N . HIS A 1 87 ? 17.568 -0.237 -2.145 1.00 91.31 87 HIS A N 1
ATOM 692 C CA . HIS A 1 87 ? 17.588 -1.134 -1.004 1.00 91.31 87 HIS A CA 1
ATOM 693 C C . HIS A 1 87 ? 16.197 -1.731 -0.755 1.00 91.31 87 HIS A C 1
ATOM 695 O O . HIS A 1 87 ? 15.183 -1.249 -1.254 1.00 91.31 87 HIS A O 1
ATOM 701 N N . LYS A 1 88 ? 16.121 -2.847 -0.020 1.00 90.44 88 LYS A N 1
ATOM 702 C CA . LYS A 1 88 ? 14.821 -3.494 0.261 1.00 90.44 88 LYS A CA 1
ATOM 703 C C . LYS A 1 88 ? 13.994 -2.642 1.221 1.00 90.44 88 LYS A C 1
ATOM 705 O O . LYS A 1 88 ? 12.768 -2.611 1.154 1.00 90.44 88 LYS A O 1
ATOM 710 N N . GLU A 1 89 ? 14.700 -1.964 2.110 1.00 90.38 89 GLU A N 1
ATOM 711 C CA . GLU A 1 89 ? 14.215 -1.054 3.131 1.00 90.38 89 GLU A CA 1
ATOM 712 C C . GLU A 1 89 ? 13.400 0.089 2.508 1.00 90.38 89 GLU A C 1
ATOM 714 O O . GLU A 1 89 ? 12.349 0.434 3.047 1.00 90.38 89 GLU A O 1
ATOM 719 N N . ASP A 1 90 ? 13.805 0.572 1.327 1.00 90.25 90 ASP A N 1
ATOM 720 C CA . ASP A 1 90 ? 13.126 1.644 0.585 1.00 90.25 90 ASP A CA 1
ATOM 721 C C . ASP A 1 90 ? 11.684 1.278 0.204 1.00 90.25 90 ASP A C 1
ATOM 723 O O . ASP A 1 90 ? 10.808 2.138 0.149 1.00 90.25 90 ASP A O 1
ATOM 727 N N . PHE A 1 91 ? 11.412 -0.011 -0.017 1.00 91.00 91 PHE A N 1
ATOM 728 C CA . PHE A 1 91 ? 10.072 -0.514 -0.330 1.00 91.00 91 PHE A CA 1
ATOM 729 C C . PHE A 1 91 ? 9.289 -0.902 0.932 1.00 91.00 91 PHE A C 1
ATOM 731 O O . PHE A 1 91 ? 8.069 -0.746 1.000 1.00 91.00 91 PHE A O 1
ATOM 738 N N . LEU A 1 92 ? 9.978 -1.408 1.959 1.00 90.25 92 LEU A N 1
ATOM 739 C CA . LEU A 1 92 ? 9.350 -1.860 3.206 1.00 90.25 92 LEU A CA 1
ATOM 740 C C . LEU A 1 92 ? 8.894 -0.698 4.095 1.00 90.25 92 LEU A C 1
ATOM 742 O O . LEU A 1 92 ? 7.911 -0.839 4.827 1.00 90.25 92 LEU A O 1
ATOM 746 N N . ILE A 1 93 ? 9.561 0.457 4.016 1.00 90.12 93 ILE A N 1
ATOM 747 C CA . ILE A 1 93 ? 9.248 1.627 4.845 1.00 90.12 93 ILE A CA 1
ATOM 748 C C . ILE A 1 93 ? 7.811 2.129 4.651 1.00 90.12 93 ILE A C 1
ATOM 750 O O . ILE A 1 93 ? 7.202 2.626 5.596 1.00 90.12 93 ILE A O 1
ATOM 754 N N . SER A 1 94 ? 7.211 1.931 3.472 1.00 87.06 94 SER A N 1
ATOM 755 C CA . SER A 1 94 ? 5.810 2.295 3.227 1.00 87.06 94 SER A CA 1
ATOM 756 C C . SER A 1 94 ? 4.819 1.496 4.086 1.00 87.06 94 SER A C 1
ATOM 758 O O . SER A 1 94 ? 3.754 2.010 4.422 1.00 87.06 94 SER A O 1
ATOM 760 N N . PHE A 1 95 ? 5.162 0.267 4.485 1.00 88.75 95 PHE A N 1
ATOM 761 C CA . PHE A 1 95 ? 4.319 -0.573 5.346 1.00 88.75 95 PHE A CA 1
ATOM 762 C C . PHE A 1 95 ? 4.567 -0.331 6.838 1.00 88.75 95 PHE A C 1
ATOM 764 O O . PHE A 1 95 ? 3.642 -0.460 7.637 1.00 88.75 95 PHE A O 1
ATOM 771 N N . PHE A 1 96 ? 5.792 0.045 7.209 1.00 88.62 96 PHE A N 1
ATOM 772 C CA . PHE A 1 96 ? 6.215 0.245 8.600 1.0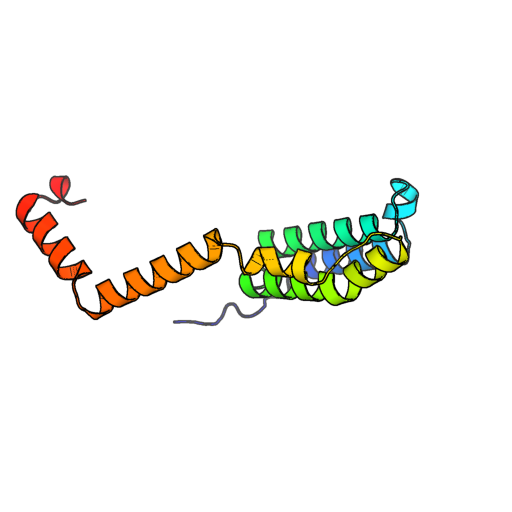0 88.62 96 PHE A CA 1
ATOM 773 C C . PHE A 1 96 ? 6.468 1.716 8.946 1.00 88.62 96 PHE A C 1
ATOM 775 O O . PHE A 1 96 ? 7.306 2.022 9.789 1.00 88.62 96 PHE A O 1
ATOM 782 N N . SER A 1 97 ? 5.751 2.636 8.302 1.00 91.19 97 SER A N 1
ATOM 783 C CA . SER A 1 97 ? 5.861 4.060 8.612 1.00 91.19 97 SER A CA 1
ATOM 784 C C . SER A 1 97 ? 5.297 4.383 10.000 1.00 91.19 97 SER A C 1
ATOM 786 O O . SER A 1 97 ? 4.370 3.723 10.485 1.00 91.19 97 SER A O 1
ATOM 788 N N . ASP A 1 98 ? 5.813 5.451 10.614 1.00 94.31 98 ASP A N 1
ATOM 789 C CA . ASP A 1 98 ? 5.370 5.928 11.932 1.00 94.31 98 ASP A CA 1
ATOM 790 C C . ASP A 1 98 ? 3.853 6.144 11.991 1.00 94.31 98 ASP A C 1
ATOM 792 O O . ASP A 1 98 ? 3.198 5.827 12.983 1.00 94.31 98 ASP A O 1
ATOM 796 N N . ILE A 1 99 ? 3.275 6.634 10.892 1.00 94.56 99 ILE A N 1
ATOM 797 C CA . ILE A 1 99 ? 1.838 6.879 10.763 1.00 94.56 99 ILE A CA 1
ATOM 798 C C . ILE A 1 99 ? 1.063 5.555 10.780 1.00 94.56 99 ILE A C 1
ATOM 800 O O . ILE A 1 99 ? 0.087 5.431 11.520 1.00 94.56 99 ILE A O 1
ATOM 804 N N . THR A 1 100 ? 1.495 4.545 10.017 1.00 93.12 100 THR A N 1
ATOM 805 C CA . THR A 1 100 ? 0.839 3.225 10.004 1.00 93.12 100 THR A CA 1
ATOM 806 C C . THR A 1 100 ? 0.880 2.575 11.387 1.00 93.12 100 THR A C 1
ATOM 808 O O . THR A 1 100 ? -0.133 2.045 11.856 1.00 93.12 100 THR A O 1
ATOM 811 N N . LEU A 1 101 ? 2.019 2.667 12.082 1.00 93.69 101 LEU A N 1
ATOM 812 C CA . LEU A 1 101 ? 2.173 2.139 13.437 1.00 93.69 101 LEU A CA 1
ATOM 813 C C . LEU A 1 101 ? 1.287 2.886 14.449 1.00 93.69 101 LEU A C 1
ATOM 815 O O . LEU A 1 101 ? 0.659 2.255 15.303 1.00 93.69 101 LEU A O 1
ATOM 819 N N . LEU A 1 102 ? 1.176 4.212 14.322 1.00 95.94 102 LEU A 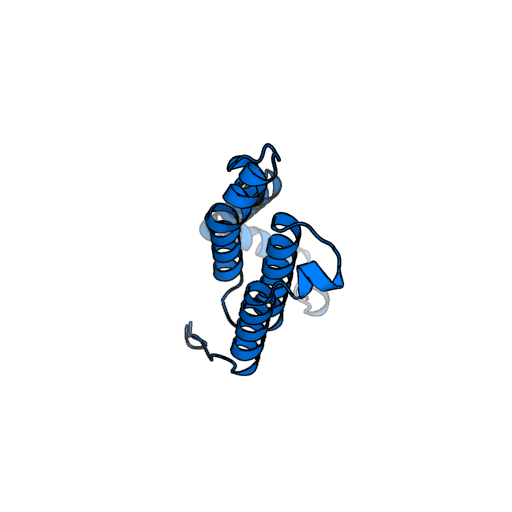N 1
ATOM 820 C CA . LEU A 1 102 ? 0.283 5.040 15.133 1.00 95.94 102 LEU A CA 1
ATOM 821 C C . LEU A 1 102 ? -1.187 4.633 14.952 1.00 95.94 102 LEU A C 1
ATOM 823 O O . LEU A 1 102 ? -1.899 4.461 15.944 1.00 95.94 102 LEU A O 1
ATOM 827 N N . PHE A 1 103 ? -1.639 4.421 13.711 1.00 96.19 103 PHE A N 1
ATOM 828 C CA . PHE A 1 103 ? -2.996 3.937 13.431 1.00 96.19 103 PHE A CA 1
ATOM 829 C C . PHE A 1 103 ? -3.241 2.546 14.015 1.00 96.19 103 PHE A C 1
ATOM 831 O O . PHE A 1 103 ? -4.275 2.322 14.646 1.00 96.19 103 PHE A O 1
ATOM 838 N N . MET A 1 104 ? -2.281 1.626 13.873 1.00 95.06 104 MET A N 1
ATOM 839 C CA . MET A 1 104 ? -2.360 0.302 14.492 1.00 95.06 104 MET A CA 1
ATOM 840 C C . MET A 1 104 ? -2.513 0.414 16.018 1.00 95.06 104 MET A C 1
ATOM 842 O O . MET A 1 104 ? -3.398 -0.223 16.592 1.00 95.06 104 MET A O 1
ATOM 846 N N . GLY A 1 105 ? -1.716 1.264 16.673 1.00 96.06 105 GLY A N 1
ATOM 847 C CA . GLY A 1 105 ? -1.840 1.550 18.105 1.00 96.06 105 GLY A CA 1
ATOM 848 C C . GLY A 1 105 ? -3.210 2.128 18.479 1.00 96.06 105 GLY A C 1
ATOM 849 O O . GLY A 1 105 ? -3.822 1.684 19.452 1.00 96.06 105 GLY A O 1
ATOM 850 N N . GLY A 1 106 ? -3.738 3.049 17.669 1.00 96.12 106 GLY A N 1
ATOM 851 C CA . GLY A 1 106 ? -5.079 3.614 17.830 1.00 96.12 106 GLY A CA 1
ATOM 852 C C . GLY A 1 106 ? -6.188 2.562 17.741 1.00 96.12 106 GLY A C 1
ATOM 853 O O . GLY A 1 106 ? -7.096 2.552 18.574 1.00 96.12 106 GLY A O 1
ATOM 854 N N . PHE A 1 107 ? -6.098 1.623 16.795 1.00 96.06 107 PHE A N 1
ATOM 855 C CA . PHE A 1 107 ? -7.062 0.527 16.669 1.00 96.06 107 PHE A CA 1
ATOM 856 C C . PHE A 1 107 ? -6.982 -0.464 17.831 1.00 96.06 107 PHE A C 1
ATOM 858 O O . PHE A 1 107 ? -8.022 -0.891 18.337 1.00 96.06 107 PHE A O 1
ATOM 865 N N . VAL A 1 108 ? -5.775 -0.791 18.304 1.00 96.88 108 VAL A N 1
ATOM 866 C CA . VAL A 1 108 ? -5.590 -1.631 19.498 1.00 96.88 108 VAL A CA 1
ATOM 867 C C . VAL A 1 108 ? -6.199 -0.951 20.725 1.00 96.88 108 VAL A C 1
ATOM 869 O O . VAL A 1 108 ? -6.958 -1.583 21.460 1.00 96.88 108 VAL A O 1
ATOM 872 N N . LEU A 1 109 ? -5.939 0.344 20.924 1.00 96.94 109 LEU A N 1
ATOM 873 C CA . LEU A 1 109 ? -6.518 1.103 22.030 1.00 96.94 109 LEU A CA 1
ATOM 874 C C . LEU A 1 109 ? -8.049 1.146 21.941 1.00 96.94 109 LEU A C 1
ATOM 876 O O . LEU A 1 109 ? -8.723 0.843 22.924 1.00 96.94 109 LEU A O 1
ATOM 880 N N . ALA A 1 110 ? -8.612 1.439 20.767 1.00 96.25 110 ALA A N 1
ATOM 881 C CA . ALA A 1 110 ? -10.057 1.432 20.548 1.00 96.25 110 ALA A CA 1
ATOM 882 C C . ALA A 1 110 ? -10.679 0.053 20.832 1.00 96.25 11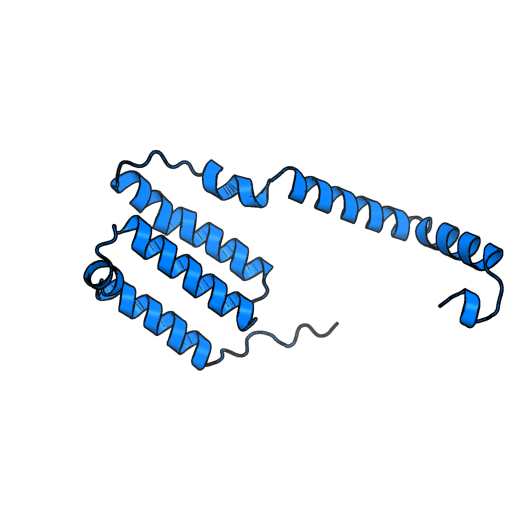0 ALA A C 1
ATOM 884 O O . ALA A 1 110 ? -11.747 -0.039 21.446 1.00 96.25 110 ALA A O 1
ATOM 885 N N . ALA A 1 111 ? -10.009 -1.033 20.439 1.00 96.00 111 ALA A N 1
ATOM 886 C CA . ALA A 1 111 ? -10.449 -2.392 20.739 1.00 96.00 111 ALA A CA 1
ATOM 887 C C . ALA A 1 111 ? -10.430 -2.680 22.250 1.00 96.00 111 ALA A C 1
ATOM 889 O O . ALA A 1 111 ? -11.375 -3.275 22.771 1.00 96.00 111 ALA A O 1
ATOM 890 N N . LEU A 1 112 ? -9.405 -2.219 22.975 1.00 96.50 112 LEU A N 1
ATOM 891 C CA . LEU A 1 112 ? -9.327 -2.362 24.431 1.00 96.50 112 LEU A CA 1
ATOM 892 C C . LEU A 1 112 ? -10.405 -1.542 25.147 1.00 96.50 112 LEU A C 1
ATOM 894 O O . LEU A 1 112 ? -11.077 -2.075 26.027 1.00 96.50 112 LEU A O 1
ATOM 898 N N . LEU A 1 113 ? -10.634 -0.290 24.746 1.00 96.56 113 LEU A N 1
ATOM 899 C CA . LEU A 1 113 ? -11.700 0.545 25.313 1.00 96.56 113 LEU A CA 1
ATOM 900 C C . LEU A 1 113 ? -13.081 -0.100 25.140 1.00 96.56 113 LEU A C 1
ATOM 902 O O . LEU A 1 113 ? -13.894 -0.074 26.067 1.00 96.56 113 LEU A O 1
ATOM 906 N N . ASN A 1 114 ? -13.322 -0.738 23.990 1.00 95.19 114 ASN A N 1
ATOM 907 C CA . ASN A 1 114 ? -14.534 -1.520 23.760 1.00 95.19 114 ASN A CA 1
ATOM 908 C C . ASN A 1 114 ? -14.583 -2.781 24.637 1.00 95.19 114 ASN A C 1
ATOM 910 O O . ASN A 1 114 ? -15.605 -3.035 25.272 1.00 95.19 114 ASN A O 1
ATOM 914 N N . LYS A 1 115 ? -13.482 -3.540 24.733 1.00 94.94 115 LYS A N 1
ATOM 915 C CA . LYS A 1 115 ? -13.396 -4.761 25.555 1.00 94.94 115 LYS A CA 1
ATOM 916 C C . LYS A 1 115 ? -13.640 -4.494 27.044 1.00 94.94 115 LYS A C 1
ATOM 918 O O . LYS A 1 115 ? -14.317 -5.284 27.693 1.00 94.94 115 LYS A O 1
ATOM 923 N N . TYR A 1 116 ? -13.117 -3.392 27.579 1.00 95.19 116 TYR A N 1
ATOM 924 C CA . TYR A 1 116 ? -13.300 -2.998 28.982 1.00 95.19 116 TYR A CA 1
ATOM 925 C C . TYR A 1 116 ? -14.581 -2.185 29.228 1.00 95.19 116 TYR A C 1
ATOM 927 O O . TYR A 1 116 ? -14.822 -1.739 30.346 1.00 95.19 116 TYR A O 1
ATOM 935 N N . GLY A 1 117 ? -15.411 -1.969 28.203 1.00 92.69 117 GLY A N 1
ATOM 936 C CA . GLY A 1 117 ? -16.675 -1.244 28.336 1.00 92.69 117 GLY A CA 1
ATOM 937 C C . GLY A 1 117 ? -16.529 0.260 28.588 1.00 92.69 117 GLY A C 1
ATOM 938 O O . GLY A 1 117 ? -17.535 0.929 28.823 1.00 92.69 117 GLY A O 1
ATOM 939 N N . VAL A 1 118 ? -15.318 0.817 28.487 1.00 93.81 118 VAL A N 1
ATOM 940 C CA . VAL A 1 118 ? -15.058 2.257 28.653 1.00 93.81 118 VAL A CA 1
ATOM 941 C C . VAL A 1 118 ? -15.831 3.054 27.606 1.00 93.81 118 VAL A C 1
ATOM 943 O O . VAL A 1 118 ? -16.494 4.029 27.953 1.00 93.81 118 VAL A O 1
ATOM 946 N N . SER A 1 119 ? -15.860 2.577 26.355 1.00 92.38 119 SER A N 1
ATOM 947 C CA . SER A 1 119 ? -16.667 3.182 25.285 1.00 92.38 119 SER A CA 1
ATOM 948 C C . SER A 1 119 ? -18.157 3.255 25.649 1.00 92.38 119 SER A C 1
ATOM 950 O O . SER A 1 119 ? -18.825 4.238 25.340 1.00 92.38 119 SER A O 1
ATOM 952 N N . ARG A 1 120 ? -18.687 2.246 26.359 1.00 92.19 120 ARG A N 1
ATOM 953 C CA . ARG A 1 120 ? -20.096 2.199 26.782 1.00 92.19 120 ARG A CA 1
ATOM 954 C C . ARG A 1 120 ? -20.386 3.158 27.932 1.00 92.19 120 ARG A C 1
ATOM 956 O O . ARG A 1 120 ? -21.442 3.784 27.941 1.00 92.19 120 ARG A O 1
ATOM 963 N N . ILE A 1 121 ? -19.458 3.277 28.882 1.00 94.62 121 ILE A N 1
ATOM 964 C CA . ILE A 1 121 ? -19.551 4.251 29.976 1.00 94.62 121 ILE A CA 1
ATOM 965 C C . ILE A 1 121 ? -19.542 5.666 29.396 1.00 94.62 121 ILE A C 1
ATOM 967 O O . ILE A 1 121 ? -20.441 6.444 29.698 1.00 94.62 121 ILE A O 1
ATOM 971 N N . MET A 1 122 ? -18.595 5.965 28.502 1.00 91.31 122 MET A N 1
ATOM 972 C CA . MET A 1 122 ? -18.512 7.258 27.820 1.00 91.31 122 MET A CA 1
ATOM 973 C C . MET A 1 122 ? -19.800 7.580 27.054 1.00 91.31 122 MET A C 1
ATOM 975 O O . MET A 1 122 ? -20.364 8.654 27.247 1.00 91.31 122 MET A O 1
ATOM 979 N N . ALA A 1 123 ? -20.315 6.638 26.256 1.00 92.25 123 ALA A N 1
ATOM 980 C CA . ALA A 1 123 ? -21.574 6.819 25.535 1.00 92.25 123 ALA A CA 1
ATOM 981 C C . ALA A 1 123 ? -22.753 7.096 26.485 1.00 92.25 123 ALA A C 1
ATOM 983 O O . ALA A 1 123 ? -23.517 8.032 26.261 1.00 92.25 123 ALA A O 1
ATOM 984 N N . ARG A 1 124 ? -22.873 6.335 27.583 1.00 90.69 124 ARG A N 1
ATOM 985 C CA . ARG A 1 124 ? -23.927 6.537 28.589 1.00 90.69 124 ARG A CA 1
ATOM 986 C C . ARG A 1 124 ? -23.832 7.914 29.240 1.00 90.69 124 ARG A C 1
ATOM 988 O O . ARG A 1 124 ? -24.842 8.598 29.326 1.00 90.69 124 ARG A O 1
ATOM 995 N N . THR A 1 125 ? -22.638 8.341 29.646 1.00 91.00 125 THR A N 1
ATOM 996 C CA . THR A 1 125 ? -22.431 9.659 30.261 1.00 91.00 125 THR A CA 1
ATOM 997 C C . THR A 1 125 ? -22.771 10.802 29.307 1.00 91.00 125 THR A C 1
ATOM 999 O O . THR A 1 125 ? -23.314 11.815 29.742 1.00 91.00 125 THR A O 1
ATOM 1002 N N . ILE A 1 126 ? -22.472 10.661 28.012 1.00 90.00 126 ILE A N 1
ATOM 1003 C CA . ILE A 1 126 ? -22.839 11.667 27.007 1.00 90.00 126 ILE A CA 1
ATOM 1004 C C . ILE A 1 126 ? -24.366 11.735 26.854 1.00 90.00 126 ILE A C 1
ATOM 1006 O O . ILE A 1 126 ? -24.919 12.833 26.918 1.00 90.00 126 ILE A O 1
ATOM 1010 N N . ILE A 1 127 ? -25.046 10.587 26.730 1.00 89.44 127 ILE A N 1
ATOM 1011 C CA . ILE A 1 127 ? -26.515 10.506 26.597 1.00 89.44 127 ILE A CA 1
ATOM 1012 C C . ILE A 1 127 ? -27.217 11.087 27.831 1.00 89.44 127 ILE A C 1
ATOM 1014 O O . ILE A 1 127 ? -28.121 11.909 27.708 1.00 89.44 127 ILE A O 1
ATOM 1018 N N . GLU A 1 128 ? -26.757 10.734 29.033 1.00 87.50 128 GLU A N 1
ATOM 1019 C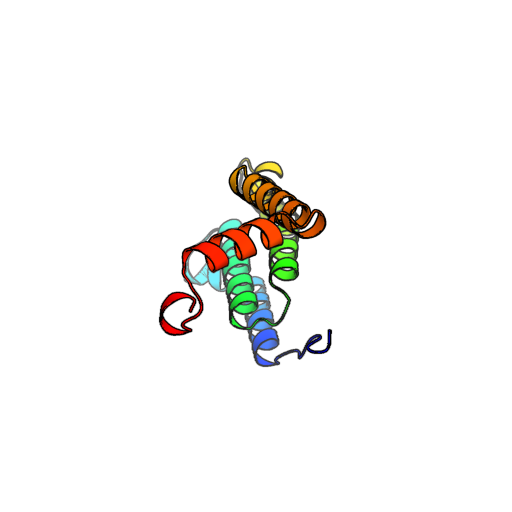 CA . GLU A 1 128 ? -27.303 11.261 30.291 1.00 87.50 128 GLU A CA 1
ATOM 1020 C C . GLU A 1 128 ? -27.224 12.792 30.378 1.00 87.50 128 GLU A C 1
ATOM 1022 O O . GLU A 1 128 ? -28.060 13.412 31.032 1.00 87.50 128 GLU A O 1
ATOM 1027 N N . ARG A 1 129 ? -26.245 13.415 29.709 1.00 85.56 129 ARG A N 1
ATOM 1028 C CA . ARG A 1 129 ? -26.086 14.876 29.667 1.00 85.56 129 ARG A CA 1
ATOM 1029 C C . ARG A 1 129 ? -26.864 15.558 28.541 1.00 85.56 129 ARG A C 1
ATOM 1031 O O . ARG A 1 129 ? -27.163 16.739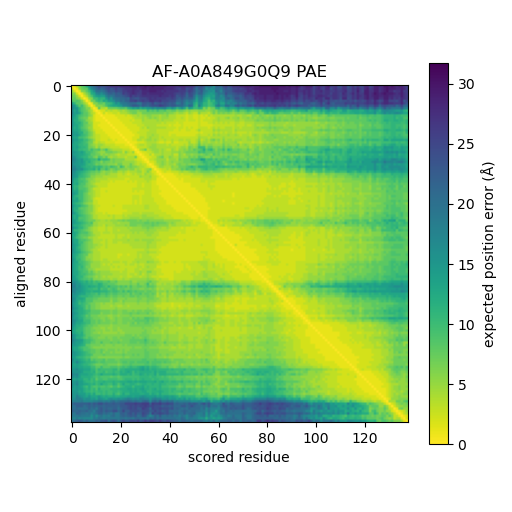 28.675 1.00 85.56 129 ARG A O 1
ATOM 1038 N N . THR A 1 130 ? -27.160 14.863 27.442 1.00 84.00 130 THR A N 1
ATOM 1039 C CA . THR A 1 130 ? -27.834 15.437 26.257 1.00 84.00 130 THR A CA 1
ATOM 1040 C C . THR A 1 130 ? -29.359 15.321 26.305 1.00 84.00 130 THR A C 1
ATOM 1042 O O . THR A 1 130 ? -30.038 16.119 25.665 1.00 84.00 130 THR A O 1
ATOM 1045 N N . GLY A 1 131 ? -29.910 14.414 27.121 1.00 76.75 131 GLY A N 1
ATOM 1046 C CA . GLY A 1 131 ? -31.354 14.257 27.325 1.00 76.75 131 GLY A CA 1
ATOM 1047 C C . GLY A 1 131 ? -31.970 13.106 26.518 1.00 76.75 131 GLY A C 1
ATOM 1048 O O . GLY A 1 131 ? -31.264 12.270 25.967 1.00 76.75 131 GLY A O 1
ATOM 1049 N N . ASN A 1 132 ? -33.308 13.041 26.474 1.00 77.81 132 ASN A N 1
ATOM 1050 C CA . ASN A 1 132 ? -34.066 11.916 25.888 1.00 77.81 132 ASN A CA 1
ATOM 1051 C C . ASN A 1 132 ? -34.769 12.246 24.555 1.00 77.81 132 ASN A C 1
ATOM 1053 O O . ASN A 1 132 ? -35.548 11.429 24.063 1.00 77.81 132 ASN A O 1
ATOM 1057 N N . SER A 1 133 ? -34.546 13.428 23.971 1.00 76.50 133 SER A N 1
ATOM 1058 C CA . SER A 1 133 ? -35.126 13.760 22.664 1.00 76.50 133 SER A CA 1
ATOM 1059 C C . SER A 1 133 ? -34.232 13.238 21.533 1.00 76.50 133 SER A C 1
ATOM 1061 O O . SER A 1 133 ? -33.046 13.568 21.521 1.00 76.50 133 SER A O 1
ATOM 1063 N N . PRO A 1 134 ? -34.765 12.514 20.530 1.00 74.56 134 PRO A N 1
ATOM 1064 C CA . PRO A 1 134 ? -33.997 12.093 19.355 1.00 74.56 134 PRO A CA 1
ATOM 1065 C C . PRO A 1 134 ? -33.307 13.261 18.642 1.00 74.56 134 PRO A C 1
ATOM 1067 O O . PRO A 1 134 ? -32.200 13.101 18.149 1.00 74.56 134 PRO A O 1
ATOM 1070 N N . SER A 1 135 ? -33.918 14.452 18.659 1.00 78.19 135 SER A N 1
ATOM 1071 C CA . SER A 1 135 ? -33.353 15.676 18.073 1.00 78.19 135 SER A CA 1
ATOM 1072 C C . SER A 1 135 ? -32.127 16.233 18.811 1.00 78.19 135 SER A C 1
ATOM 1074 O O . SER A 1 135 ? -31.528 17.189 18.336 1.00 78.19 135 SER A O 1
ATOM 1076 N N . GLN A 1 136 ? -31.801 15.705 19.995 1.00 72.62 136 GLN A N 1
ATOM 1077 C CA . GLN A 1 136 ? -30.653 16.112 20.816 1.00 72.62 136 GLN A CA 1
ATOM 1078 C C . GLN A 1 136 ? -29.555 15.034 20.878 1.00 72.62 136 GLN A C 1
ATOM 1080 O O . GLN A 1 136 ? -28.464 15.321 21.365 1.00 72.62 136 GLN A O 1
ATOM 1085 N N . VAL A 1 137 ? -29.843 13.807 20.422 1.00 71.75 137 VAL A N 1
ATOM 1086 C CA . VAL A 1 137 ? -28.973 12.621 20.569 1.00 71.75 137 VAL A CA 1
ATOM 1087 C C . VAL A 1 137 ? -28.468 12.085 19.218 1.00 71.75 137 VAL A C 1
ATOM 1089 O O . VAL A 1 137 ? -27.395 11.481 19.184 1.00 71.75 137 VAL A O 1
ATOM 1092 N N . LEU A 1 138 ? -29.228 12.280 18.131 1.00 60.50 138 LEU A N 1
ATOM 1093 C CA . LEU A 1 138 ? -28.854 11.945 16.745 1.00 60.50 138 LEU A CA 1
ATOM 1094 C C . LEU A 1 138 ? -28.166 13.127 16.057 1.00 60.50 138 LEU A C 1
ATOM 1096 O O . LEU A 1 138 ? -27.250 12.855 15.251 1.00 60.50 138 LEU A O 1
#

Sequence (138 aa):
MSIRKVFSPNYGVIALLVFLAISYQFHWIQEMLGVTRSEEISIIILLATAILWITEALPLYVTSLGVLFIQLFWLLPELRSSGIDAHKEDFLISFFSDITLLFMGGFVLAALLNKYGVSRIMARTIIERTGNSPSQVL

Solvent-accessible surface area (backbone atoms only — not comparable to full-atom values): 8121 Å² total; per-residue (Å²): 132,86,89,74,83,72,64,73,83,49,66,65,59,53,51,52,52,50,48,51,54,50,37,58,77,67,42,47,60,35,71,76,66,71,49,54,72,53,54,47,52,51,51,50,54,52,53,52,49,51,53,40,59,78,63,55,61,48,60,65,71,58,50,54,53,50,51,53,50,47,41,63,72,55,42,45,60,41,32,46,75,71,73,41,97,71,60,72,61,75,65,48,45,78,72,69,29,73,65,54,51,49,51,53,51,50,52,51,50,55,52,47,35,53,74,72,41,50,52,56,52,53,52,50,56,51,44,74,72,54,54,88,50,66,93,60,74,115

Mean predicted aligned error: 7.77 Å